Protein AF-S4PBD4-F1 (afdb_monomer_lite)

pLDDT: mean 86.37, std 6.39, range [61.78, 93.06]

InterPro domains:
  IPR032691 Mon2/Sec7/BIG1-like, HUS domain [PF12783] (2-47)

Sequence (87 aa):
MNILETSSSSFEHKWMVIQALTRICGDAQSVVDIYVNYDCDLSAANLFQRLVNDVSKIAQGRQALELGATPNQEKSMRIRGLECLVS

Foldseek 3Di:
DVLLVDLPHALVSNVVVLVVLLVQLVDPVSVVCCCVPAPVDPPHPVVVVVLLVSLVVLLVLPSCVSNVHDPVSSVVSNVSSVSSNVD

Structure (mmCIF, N/CA/C/O backbone):
data_AF-S4PBD4-F1
#
_entry.id   AF-S4PBD4-F1
#
loop_
_atom_site.group_PDB
_atom_site.id
_atom_site.type_symbol
_atom_site.label_atom_id
_atom_site.label_alt_id
_atom_site.label_comp_id
_atom_site.label_asym_id
_atom_site.label_entity_id
_atom_site.label_seq_id
_atom_site.pdbx_PDB_ins_code
_atom_site.Cartn_x
_atom_site.Cartn_y
_atom_site.Cartn_z
_atom_site.occupancy
_atom_site.B_iso_or_equiv
_atom_site.auth_seq_id
_atom_site.auth_comp_id
_atom_site.auth_asym_id
_atom_site.auth_atom_id
_atom_site.pdbx_PDB_model_num
ATOM 1 N N . MET A 1 1 ? -9.223 -3.133 -3.603 1.00 61.78 1 MET A N 1
ATOM 2 C CA . MET A 1 1 ? -7.812 -3.208 -4.040 1.00 61.78 1 MET A CA 1
ATOM 3 C C . MET A 1 1 ? -7.602 -3.822 -5.426 1.00 61.78 1 MET A C 1
ATOM 5 O O . MET A 1 1 ? -6.467 -4.024 -5.832 1.00 61.78 1 MET A O 1
ATOM 9 N N . ASN A 1 2 ? -8.656 -3.970 -6.234 1.00 76.31 2 ASN A N 1
ATOM 10 C CA . ASN A 1 2 ? -8.555 -4.609 -7.550 1.00 76.31 2 ASN A CA 1
ATOM 11 C C . ASN A 1 2 ? -7.547 -3.951 -8.511 1.00 76.31 2 ASN A C 1
ATOM 13 O O . ASN A 1 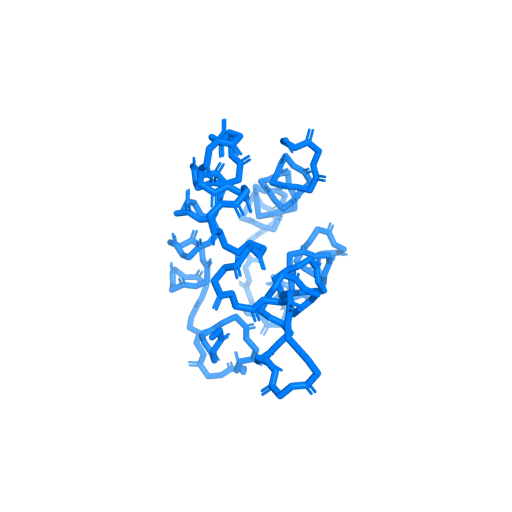2 ? -7.003 -4.644 -9.357 1.00 76.31 2 ASN A O 1
ATO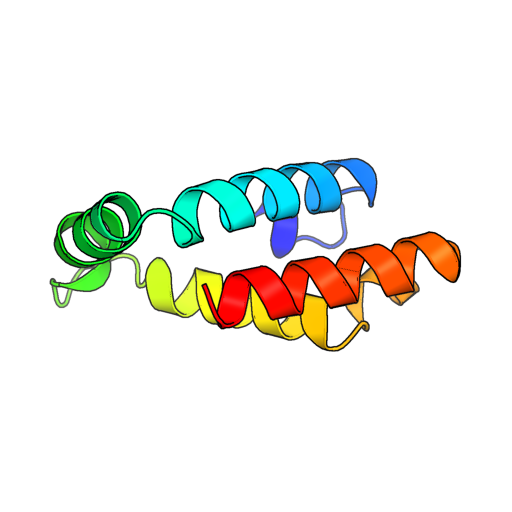M 17 N N . ILE A 1 3 ? -7.274 -2.644 -8.384 1.00 83.00 3 ILE A N 1
ATOM 18 C CA . ILE A 1 3 ? -6.313 -1.925 -9.244 1.00 83.00 3 ILE A CA 1
ATOM 19 C C . ILE A 1 3 ? -4.864 -2.387 -9.004 1.00 83.00 3 ILE A C 1
ATOM 21 O O . ILE A 1 3 ? -4.085 -2.475 -9.950 1.00 83.00 3 ILE A O 1
ATOM 25 N N . LEU A 1 4 ? -4.485 -2.701 -7.760 1.00 82.69 4 LEU A N 1
ATOM 26 C CA . LEU A 1 4 ? -3.145 -3.227 -7.463 1.00 82.69 4 LEU A CA 1
ATOM 27 C C . LEU A 1 4 ? -3.021 -4.703 -7.862 1.00 82.69 4 LEU A C 1
ATOM 29 O O . LEU A 1 4 ? -1.966 -5.130 -8.337 1.00 82.69 4 LEU A O 1
ATOM 33 N N . GLU A 1 5 ? -4.113 -5.452 -7.708 1.00 80.75 5 GLU A N 1
ATOM 34 C CA . GLU A 1 5 ? -4.179 -6.898 -7.935 1.00 80.75 5 GLU A CA 1
ATOM 35 C C . GLU A 1 5 ? -4.284 -7.270 -9.424 1.00 80.75 5 GLU A C 1
ATOM 37 O O . GLU A 1 5 ? -3.721 -8.281 -9.838 1.00 80.75 5 GLU A O 1
ATOM 42 N N . THR A 1 6 ? -4.965 -6.468 -10.249 1.00 83.31 6 THR A N 1
ATOM 43 C CA . THR A 1 6 ? -5.155 -6.782 -11.672 1.00 83.31 6 THR A CA 1
ATOM 44 C C . THR A 1 6 ? -3.908 -6.487 -12.507 1.00 83.31 6 THR A C 1
ATOM 46 O O . THR A 1 6 ? -3.213 -5.483 -12.317 1.00 83.31 6 THR A O 1
ATOM 49 N N . SER A 1 7 ? -3.636 -7.348 -13.486 1.00 80.00 7 SER A N 1
ATOM 50 C CA . SER A 1 7 ? -2.609 -7.131 -14.511 1.00 80.00 7 SER A CA 1
ATOM 51 C C . SER A 1 7 ? -3.045 -6.125 -15.581 1.00 80.00 7 SER A C 1
ATOM 53 O O . SER A 1 7 ? -2.204 -5.592 -16.295 1.00 80.00 7 SER A O 1
ATOM 55 N N . SER A 1 8 ? -4.344 -5.818 -15.676 1.00 84.88 8 SER A N 1
ATOM 56 C CA . SER A 1 8 ? -4.887 -4.879 -16.667 1.00 84.88 8 SER A CA 1
ATOM 57 C C . SER A 1 8 ? -4.689 -3.401 -16.307 1.00 84.88 8 SER A C 1
ATOM 59 O O . SER A 1 8 ? -4.977 -2.527 -17.122 1.00 84.88 8 SER A O 1
ATOM 61 N N . SER A 1 9 ? -4.261 -3.092 -15.080 1.00 89.00 9 SER A N 1
ATOM 62 C CA . SER A 1 9 ? -4.048 -1.718 -14.623 1.00 89.00 9 SER A CA 1
ATOM 63 C C . SER A 1 9 ? -2.659 -1.230 -15.011 1.00 89.00 9 SER A C 1
ATOM 65 O O . SER A 1 9 ? -1.667 -1.887 -14.707 1.00 89.00 9 SER A O 1
ATOM 67 N N . SER A 1 10 ? -2.595 -0.050 -15.631 1.00 89.62 10 SER A N 1
ATOM 68 C CA . SER A 1 10 ? -1.328 0.575 -16.024 1.00 89.62 10 SER A CA 1
ATOM 69 C C . SER A 1 10 ? -0.447 0.929 -14.823 1.00 89.62 10 SER A C 1
ATOM 71 O O . SER A 1 10 ? -0.920 1.040 -13.684 1.00 89.62 10 SER A O 1
ATOM 73 N N . PHE A 1 11 ? 0.838 1.166 -15.098 1.00 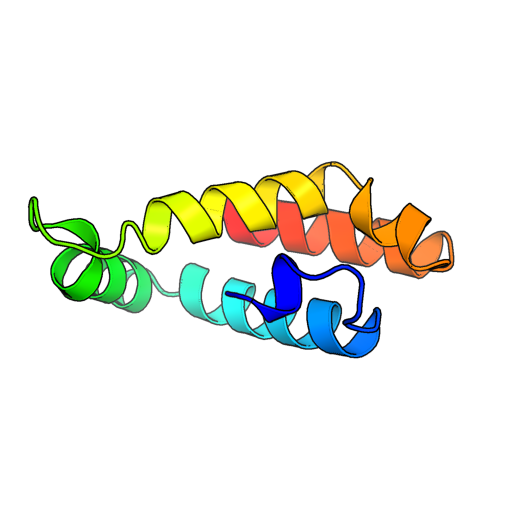89.50 11 PHE A N 1
ATOM 74 C CA . PHE A 1 11 ? 1.789 1.656 -14.106 1.00 89.50 11 PHE A CA 1
ATOM 75 C C . PHE A 1 11 ? 1.268 2.904 -13.385 1.00 89.50 11 PHE A C 1
ATOM 77 O O . PHE A 1 11 ? 1.294 2.949 -12.160 1.00 89.50 11 PHE A O 1
ATOM 84 N N . GLU A 1 12 ? 0.725 3.880 -14.113 1.00 90.75 12 GLU A N 1
ATOM 85 C CA . GLU A 1 12 ? 0.234 5.145 -13.556 1.00 90.75 12 GLU A CA 1
ATOM 86 C C . GLU A 1 12 ? -0.904 4.924 -12.561 1.00 90.75 12 GLU A C 1
ATOM 88 O O . GLU A 1 12 ? -0.918 5.543 -11.498 1.00 90.75 12 GLU A O 1
ATOM 93 N N . HIS A 1 13 ? -1.832 4.009 -12.861 1.00 91.31 13 HIS A N 1
ATOM 94 C CA . HIS A 1 13 ? -2.908 3.667 -11.935 1.00 91.31 13 HIS A CA 1
ATOM 95 C C . HIS A 1 13 ? -2.357 3.080 -10.637 1.00 91.31 13 HIS A C 1
ATOM 97 O O . HIS A 1 13 ? -2.703 3.552 -9.553 1.00 91.31 13 HIS A O 1
ATOM 103 N N . LYS A 1 14 ? -1.471 2.081 -10.732 1.00 90.06 14 LYS A N 1
ATOM 104 C CA . LYS A 1 14 ? -0.880 1.460 -9.538 1.00 90.06 14 LYS A CA 1
ATOM 105 C C . LYS A 1 14 ? -0.017 2.449 -8.760 1.00 90.06 14 LYS A C 1
ATOM 107 O O . LYS A 1 14 ? -0.049 2.462 -7.533 1.00 90.06 14 LYS A O 1
ATOM 112 N N . TRP A 1 15 ? 0.698 3.318 -9.466 1.00 91.00 15 TRP A N 1
ATOM 113 C CA . TRP A 1 15 ? 1.517 4.373 -8.886 1.00 91.00 15 TRP A CA 1
ATOM 114 C C . TRP A 1 15 ? 0.687 5.385 -8.095 1.00 91.00 15 TRP A C 1
ATOM 116 O O . TRP A 1 15 ? 1.030 5.679 -6.950 1.00 91.00 15 TRP A O 1
ATOM 126 N N . MET A 1 16 ? -0.430 5.867 -8.650 1.00 92.56 16 MET A N 1
ATOM 127 C CA . MET A 1 16 ? -1.350 6.757 -7.930 1.00 92.56 16 MET A CA 1
ATOM 128 C C . MET A 1 16 ? -1.915 6.091 -6.674 1.00 92.56 16 MET A C 1
ATOM 130 O O . MET A 1 16 ? -1.971 6.726 -5.621 1.00 92.56 16 MET A O 1
ATOM 134 N N . VAL A 1 17 ? -2.289 4.810 -6.763 1.00 91.88 17 VAL A N 1
ATOM 135 C CA . VAL A 1 17 ? -2.799 4.070 -5.604 1.00 91.88 17 VAL A CA 1
ATOM 136 C C . VAL A 1 17 ? -1.731 3.959 -4.517 1.00 91.88 17 VAL A C 1
ATOM 138 O O . VAL A 1 17 ? -2.023 4.290 -3.375 1.00 91.88 17 VAL A O 1
ATOM 141 N N . ILE A 1 18 ? -0.489 3.586 -4.848 1.00 90.12 18 ILE A N 1
ATOM 142 C CA . ILE A 1 18 ? 0.600 3.526 -3.856 1.00 90.12 18 ILE A CA 1
ATOM 143 C C . ILE A 1 18 ? 0.808 4.883 -3.190 1.00 90.12 18 ILE A C 1
ATOM 145 O O . ILE A 1 18 ? 0.915 4.944 -1.973 1.00 90.12 18 ILE A O 1
ATOM 149 N N . GLN A 1 19 ? 0.837 5.978 -3.956 1.00 90.94 19 GLN A N 1
ATOM 150 C CA . GLN A 1 19 ? 1.012 7.311 -3.375 1.00 90.94 19 GLN A CA 1
ATOM 151 C C . GLN A 1 19 ? -0.101 7.678 -2.390 1.00 90.94 19 GLN A C 1
ATOM 153 O O . GLN A 1 19 ? 0.173 8.314 -1.372 1.00 90.94 19 GLN A O 1
ATOM 158 N N . ALA A 1 20 ? -1.345 7.300 -2.691 1.00 91.44 20 ALA A N 1
ATOM 159 C CA . ALA A 1 20 ? -2.461 7.493 -1.777 1.00 91.44 20 ALA A CA 1
ATOM 160 C C . ALA A 1 20 ? -2.310 6.618 -0.525 1.00 91.44 20 ALA A C 1
ATOM 162 O O . ALA A 1 20 ? -2.444 7.128 0.584 1.00 91.44 20 ALA A O 1
ATOM 163 N N . LEU A 1 21 ? -1.962 5.338 -0.693 1.00 89.75 21 LEU A N 1
ATOM 164 C CA . LEU A 1 21 ? -1.764 4.413 0.423 1.00 89.75 21 LEU A CA 1
ATOM 165 C C . LEU A 1 21 ? -0.635 4.858 1.351 1.00 89.75 21 LEU A C 1
ATOM 167 O O . LEU A 1 21 ? -0.840 4.864 2.555 1.00 89.75 21 LEU A O 1
ATOM 171 N N . THR A 1 22 ? 0.498 5.335 0.827 1.00 89.00 22 THR A N 1
ATOM 172 C CA . THR A 1 22 ? 1.584 5.875 1.661 1.00 89.00 22 THR A CA 1
ATOM 173 C C . THR A 1 22 ? 1.102 7.029 2.545 1.00 89.00 22 THR A C 1
ATOM 175 O O . THR A 1 22 ? 1.511 7.130 3.695 1.00 89.00 22 THR A O 1
ATOM 178 N N . ARG A 1 23 ? 0.213 7.898 2.043 1.00 90.19 23 ARG A N 1
ATOM 179 C CA . ARG A 1 23 ? -0.342 9.002 2.847 1.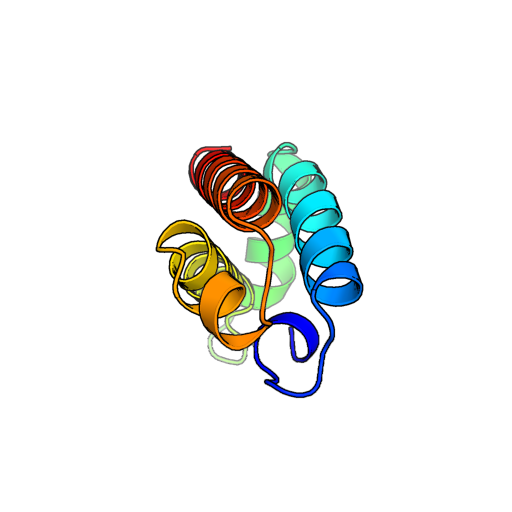00 90.19 23 ARG A CA 1
ATOM 180 C C . ARG A 1 23 ? -1.302 8.510 3.926 1.00 90.19 23 ARG A C 1
ATOM 182 O O . ARG A 1 23 ? -1.276 9.046 5.022 1.00 90.19 23 ARG A O 1
ATOM 189 N N . ILE A 1 24 ? -2.134 7.522 3.601 1.00 89.19 24 ILE A N 1
ATOM 190 C CA . ILE A 1 24 ? -3.092 6.924 4.540 1.00 89.19 24 ILE A CA 1
ATOM 191 C C . ILE A 1 24 ? -2.344 6.158 5.638 1.00 89.19 24 ILE A C 1
ATOM 193 O O . ILE A 1 24 ? -2.631 6.344 6.811 1.00 89.19 24 ILE A O 1
ATOM 197 N N . CYS A 1 25 ? -1.359 5.335 5.273 1.00 87.06 25 CYS A N 1
ATOM 198 C CA . CYS A 1 25 ? -0.558 4.562 6.223 1.00 87.06 25 CYS A CA 1
ATOM 199 C C . CYS A 1 25 ? 0.375 5.438 7.068 1.00 87.06 25 CYS A C 1
ATOM 201 O O . CYS A 1 25 ? 0.676 5.070 8.192 1.00 87.06 25 CYS A O 1
ATOM 203 N N . GLY A 1 26 ? 0.791 6.603 6.561 1.00 88.31 26 GLY A N 1
ATOM 204 C CA . GLY A 1 26 ? 1.544 7.596 7.333 1.00 88.31 26 GLY A CA 1
ATOM 205 C C . GLY A 1 26 ? 0.730 8.329 8.406 1.00 88.31 26 GLY A C 1
ATOM 206 O O . GLY A 1 26 ? 1.308 9.099 9.170 1.00 88.31 26 GLY A O 1
ATOM 207 N N . ASP A 1 27 ? -0.588 8.124 8.467 1.00 91.81 27 ASP A N 1
ATOM 208 C CA . ASP A 1 27 ? -1.448 8.642 9.527 1.00 91.81 27 ASP A CA 1
ATOM 209 C C . ASP A 1 27 ? -1.919 7.500 10.438 1.00 91.81 27 ASP A C 1
ATOM 211 O O . ASP A 1 27 ? -2.755 6.674 10.066 1.00 91.81 27 ASP A O 1
ATOM 215 N N . ALA A 1 28 ? -1.401 7.476 11.667 1.00 88.06 28 ALA A N 1
ATOM 216 C CA . ALA A 1 28 ? -1.710 6.432 12.639 1.00 88.06 28 ALA A CA 1
ATOM 217 C C . ALA A 1 28 ? -3.217 6.319 12.933 1.00 88.06 28 ALA A C 1
ATOM 219 O O . ALA A 1 28 ? -3.708 5.211 13.151 1.00 88.06 28 ALA A O 1
ATOM 220 N N . GLN A 1 29 ? -3.965 7.431 12.901 1.00 92.12 29 GLN A N 1
ATOM 221 C CA . GLN A 1 29 ? -5.414 7.396 13.115 1.00 92.12 29 GLN A CA 1
ATOM 222 C C . GLN A 1 29 ? -6.122 6.677 11.962 1.00 92.12 29 GLN A C 1
ATOM 224 O O . GLN A 1 29 ? -6.924 5.778 12.206 1.00 92.12 29 GLN A O 1
ATOM 229 N N . SER A 1 30 ? -5.760 6.992 10.715 1.00 90.81 30 SER A N 1
ATOM 230 C CA . SER A 1 30 ? -6.277 6.302 9.529 1.00 90.81 30 SER A CA 1
ATOM 231 C C . SER A 1 30 ? -6.031 4.787 9.570 1.00 90.81 30 SER A C 1
ATOM 233 O O . SER A 1 30 ? -6.910 4.009 9.196 1.00 90.81 30 SER A O 1
ATOM 235 N N . VAL A 1 31 ? -4.863 4.342 10.050 1.00 87.44 31 VAL A N 1
ATOM 236 C CA . VAL A 1 31 ? -4.548 2.906 10.190 1.00 87.44 31 VAL A CA 1
ATOM 237 C C . VAL A 1 31 ? -5.433 2.234 11.244 1.00 87.44 31 VAL A C 1
ATOM 239 O O . VAL A 1 31 ? -5.981 1.158 10.990 1.00 87.44 31 VAL A O 1
ATOM 242 N N . VAL A 1 32 ? -5.612 2.871 12.405 1.00 89.75 32 VAL A N 1
ATOM 243 C CA . VAL A 1 32 ? -6.506 2.377 13.466 1.00 89.75 32 VAL A CA 1
ATOM 244 C C . VAL A 1 32 ? -7.945 2.289 12.961 1.00 89.75 32 VAL A C 1
ATOM 246 O O . VAL A 1 32 ? -8.604 1.268 13.165 1.00 89.75 32 VAL A O 1
ATOM 249 N N . ASP A 1 33 ? -8.414 3.312 12.252 1.00 89.19 33 ASP A N 1
ATOM 250 C CA . ASP A 1 33 ? -9.769 3.354 11.710 1.00 89.19 33 ASP A CA 1
ATOM 251 C C . ASP A 1 33 ? -9.990 2.244 10.676 1.00 89.19 33 ASP A C 1
ATOM 253 O O . ASP A 1 33 ? -11.033 1.590 10.695 1.00 89.19 33 ASP A O 1
ATOM 257 N N . ILE A 1 34 ? -9.012 1.968 9.806 1.00 85.69 34 ILE A N 1
ATOM 258 C CA . ILE A 1 34 ? -9.091 0.840 8.867 1.00 85.69 34 ILE A CA 1
ATOM 259 C C . ILE A 1 34 ? -9.236 -0.479 9.626 1.00 85.69 34 ILE A C 1
ATOM 261 O O . ILE A 1 34 ? -10.127 -1.266 9.309 1.00 85.69 34 ILE A O 1
ATOM 265 N N . TYR A 1 35 ? -8.401 -0.707 10.641 1.00 84.81 35 TYR A N 1
ATOM 266 C CA . TYR A 1 35 ? -8.427 -1.950 11.404 1.00 84.81 35 TYR A CA 1
ATOM 267 C C . TYR A 1 35 ? -9.767 -2.156 12.122 1.00 84.81 35 TYR A C 1
ATOM 269 O O . TYR A 1 35 ? -10.410 -3.194 11.963 1.00 84.81 35 TYR A O 1
ATOM 277 N N . VAL A 1 36 ? -10.221 -1.152 12.876 1.00 87.38 36 VAL A N 1
ATOM 278 C CA . VAL A 1 36 ? -11.455 -1.241 13.670 1.00 87.38 36 VAL A CA 1
ATOM 279 C C . VAL A 1 36 ? -12.683 -1.428 12.778 1.00 87.38 36 VAL A C 1
ATOM 281 O O . VAL A 1 36 ? -13.561 -2.213 13.128 1.00 87.38 36 VAL A O 1
ATOM 284 N N . ASN A 1 37 ? -12.741 -0.754 11.624 1.00 84.94 37 ASN A N 1
ATOM 285 C CA . ASN A 1 37 ? -13.919 -0.792 10.756 1.00 84.94 37 ASN A CA 1
ATOM 286 C C . ASN A 1 37 ? -13.933 -1.965 9.758 1.00 84.94 37 ASN A C 1
ATOM 288 O O . ASN A 1 37 ? -15.017 -2.353 9.323 1.00 84.94 37 ASN A O 1
ATOM 292 N N . TYR A 1 38 ? -12.776 -2.515 9.360 1.00 83.56 38 TYR A N 1
ATOM 293 C CA . TYR A 1 38 ? -12.697 -3.457 8.227 1.00 83.56 38 TYR A CA 1
ATOM 294 C C . TYR A 1 38 ? -11.903 -4.748 8.472 1.00 83.56 38 TYR A C 1
ATOM 296 O O . TYR A 1 38 ? -11.913 -5.616 7.591 1.00 83.56 38 TYR A O 1
ATOM 304 N N . ASP A 1 39 ? -11.270 -4.914 9.639 1.00 82.56 39 ASP A N 1
ATOM 305 C CA . ASP A 1 39 ? -10.495 -6.119 9.984 1.00 82.56 39 ASP A CA 1
ATOM 306 C C . ASP A 1 39 ? -10.824 -6.691 11.383 1.00 82.56 39 ASP A C 1
ATOM 308 O O . ASP A 1 39 ? -10.546 -7.857 11.641 1.00 82.56 39 ASP A O 1
ATOM 312 N N . CYS A 1 40 ? -11.460 -5.929 12.281 1.00 81.12 40 CYS A N 1
ATOM 313 C CA . CYS A 1 40 ? -11.752 -6.343 13.666 1.00 81.12 40 CYS A CA 1
ATOM 314 C C . CYS A 1 40 ? -13.027 -7.216 13.832 1.00 81.12 4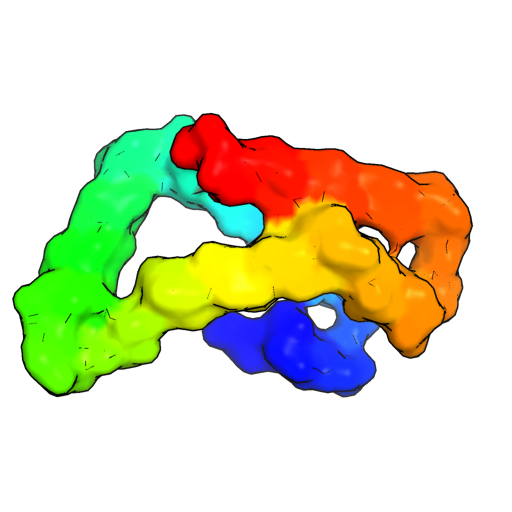0 CYS A C 1
ATOM 316 O O . CYS A 1 40 ? -13.566 -7.334 14.932 1.00 81.12 40 CYS A O 1
ATOM 318 N N . ASP A 1 41 ? -13.526 -7.835 12.757 1.00 81.25 41 ASP A N 1
ATOM 319 C CA . ASP A 1 41 ? -14.676 -8.756 12.774 1.00 81.25 41 ASP A CA 1
ATOM 320 C C . ASP A 1 41 ? -14.327 -10.045 12.000 1.00 81.25 41 ASP A C 1
ATOM 322 O O . ASP A 1 41 ? -13.641 -10.020 10.980 1.00 81.25 41 ASP A O 1
ATOM 326 N N . LEU A 1 42 ? -14.818 -11.193 12.470 1.00 63.53 42 LEU A N 1
ATOM 327 C CA . LEU A 1 42 ? -14.715 -12.494 11.799 1.00 63.53 42 LEU A CA 1
ATOM 328 C C . LEU A 1 42 ? -15.347 -12.504 10.396 1.00 63.53 42 LEU A C 1
ATOM 330 O O . LEU A 1 42 ? -14.978 -13.335 9.568 1.00 63.53 42 LEU A O 1
ATOM 334 N N . SER A 1 43 ? -16.296 -11.604 10.126 1.00 71.50 43 SER A N 1
ATOM 335 C CA . SER A 1 43 ? -16.904 -11.410 8.803 1.00 71.50 43 SER A CA 1
ATOM 336 C C . SER A 1 43 ? -16.192 -10.364 7.933 1.00 71.50 43 SER A C 1
ATOM 338 O O . SER A 1 43 ? -16.607 -10.115 6.797 1.00 71.50 43 SER A O 1
ATOM 340 N N . ALA A 1 44 ? -15.136 -9.734 8.452 1.00 70.12 44 ALA A N 1
ATOM 341 C CA . ALA A 1 44 ? -14.542 -8.564 7.836 1.00 70.12 44 ALA A CA 1
ATOM 342 C C . ALA A 1 44 ? -13.746 -8.885 6.560 1.00 70.12 44 ALA A C 1
ATOM 344 O O . ALA A 1 44 ? -13.307 -10.008 6.302 1.00 70.12 44 ALA A O 1
ATOM 345 N N . ALA A 1 45 ? -13.543 -7.859 5.733 1.00 72.31 45 ALA A N 1
ATOM 346 C CA . ALA A 1 45 ? -12.955 -7.993 4.402 1.00 72.31 45 ALA A CA 1
ATOM 347 C C . ALA A 1 45 ? -11.441 -8.302 4.407 1.00 72.31 45 ALA A C 1
ATOM 349 O O . ALA A 1 45 ? -10.869 -8.501 3.328 1.00 72.31 45 ALA A O 1
ATOM 350 N N . ASN A 1 46 ? -10.807 -8.349 5.589 1.00 80.25 46 ASN A N 1
ATOM 351 C CA . ASN A 1 46 ? -9.359 -8.491 5.790 1.00 80.25 46 ASN A CA 1
ATOM 352 C C . ASN A 1 46 ? -8.581 -7.449 4.967 1.00 80.25 46 ASN A C 1
ATOM 354 O O . ASN A 1 46 ? -7.656 -7.768 4.208 1.00 80.25 46 ASN A O 1
ATOM 358 N N . LEU A 1 47 ? -9.046 -6.198 5.021 1.00 82.50 47 LEU A N 1
ATOM 359 C CA . LEU A 1 47 ? -8.578 -5.123 4.158 1.00 82.50 47 LEU A CA 1
ATOM 360 C C . LEU A 1 47 ? -7.124 -4.767 4.468 1.00 82.50 47 LEU A C 1
ATOM 362 O O . LEU A 1 47 ? -6.335 -4.601 3.535 1.00 82.50 47 LEU A O 1
ATOM 366 N N . PHE A 1 48 ? -6.760 -4.706 5.747 1.00 82.25 48 PHE A N 1
ATOM 367 C CA . PHE A 1 48 ? -5.397 -4.431 6.182 1.00 82.25 48 PHE A CA 1
ATOM 368 C C . PHE A 1 48 ? -4.441 -5.539 5.735 1.00 82.25 48 PHE A C 1
ATOM 370 O O . PHE A 1 48 ? -3.411 -5.260 5.120 1.00 82.25 48 PHE A O 1
ATOM 377 N N . GLN A 1 49 ? -4.809 -6.808 5.944 1.00 84.50 49 GLN A N 1
ATOM 378 C CA . GLN A 1 49 ? -3.996 -7.937 5.481 1.00 84.50 49 GLN A CA 1
ATOM 379 C C . GLN A 1 49 ? -3.785 -7.900 3.961 1.00 84.50 49 GLN A C 1
ATOM 381 O O . GLN A 1 49 ? -2.669 -8.115 3.476 1.00 84.50 49 GLN A O 1
ATOM 386 N N . ARG A 1 50 ? -4.846 -7.639 3.186 1.00 87.81 50 ARG A N 1
ATOM 387 C CA . ARG A 1 50 ? -4.728 -7.503 1.729 1.00 87.81 50 ARG A CA 1
ATOM 388 C C . ARG A 1 50 ? -3.794 -6.352 1.375 1.00 87.81 50 ARG A C 1
ATOM 390 O O . ARG A 1 50 ? -2.921 -6.540 0.533 1.00 87.81 50 ARG A O 1
ATOM 397 N N . LEU A 1 51 ? -3.939 -5.201 2.038 1.00 86.12 51 LEU A N 1
ATOM 398 C CA . LEU A 1 51 ? -3.143 -3.995 1.796 1.00 86.12 51 LEU A CA 1
ATOM 399 C C . LEU A 1 51 ? -1.656 -4.265 1.981 1.00 86.12 51 LEU A C 1
ATOM 401 O O . LEU A 1 51 ? -0.873 -4.052 1.055 1.00 86.12 51 LEU A O 1
ATOM 405 N N . VAL A 1 52 ? -1.288 -4.831 3.127 1.00 88.19 52 VAL A N 1
ATOM 406 C CA . VAL A 1 52 ? 0.095 -5.215 3.423 1.00 88.19 52 VAL A CA 1
ATOM 407 C C . VAL A 1 52 ? 0.629 -6.189 2.370 1.00 88.19 52 VAL A C 1
ATOM 409 O O . VAL A 1 52 ? 1.752 -6.019 1.890 1.00 88.19 52 VAL A O 1
ATOM 412 N N . ASN A 1 53 ? -0.168 -7.176 1.950 1.00 90.12 53 ASN A N 1
ATOM 413 C CA . ASN A 1 53 ? 0.245 -8.143 0.931 1.00 90.12 53 ASN A CA 1
ATOM 414 C C . ASN A 1 53 ? 0.505 -7.502 -0.437 1.00 90.12 53 ASN A C 1
ATOM 416 O O . ASN A 1 53 ? 1.504 -7.824 -1.086 1.00 90.12 53 ASN A O 1
ATOM 420 N N . ASP A 1 54 ? -0.364 -6.607 -0.896 1.00 88.62 54 ASP A N 1
ATOM 421 C CA . ASP A 1 54 ? -0.203 -5.987 -2.212 1.00 88.62 54 ASP A CA 1
ATOM 422 C C . ASP A 1 54 ? 0.946 -4.980 -2.232 1.00 88.62 54 ASP A C 1
ATOM 424 O O . ASP A 1 54 ? 1.759 -4.997 -3.159 1.00 88.62 54 ASP A O 1
ATOM 428 N N . VAL A 1 55 ? 1.096 -4.182 -1.173 1.00 89.94 55 VAL A N 1
ATOM 429 C CA . VAL A 1 55 ? 2.244 -3.280 -1.021 1.00 89.94 55 VAL A CA 1
ATOM 430 C C . VAL A 1 55 ? 3.555 -4.078 -0.920 1.00 89.94 55 VAL A C 1
ATOM 432 O O . VAL A 1 55 ? 4.553 -3.702 -1.537 1.00 89.94 55 VAL A O 1
ATOM 435 N N . SER A 1 56 ? 3.554 -5.238 -0.253 1.00 91.75 56 SER A N 1
ATOM 436 C CA . SER A 1 56 ? 4.722 -6.132 -0.187 1.00 91.75 56 SER A CA 1
ATOM 437 C C . SER A 1 56 ? 5.148 -6.658 -1.560 1.00 91.75 56 SER A C 1
ATOM 439 O O . SER A 1 56 ? 6.337 -6.646 -1.885 1.00 91.75 56 SER A O 1
ATOM 441 N N . LYS A 1 57 ? 4.201 -7.075 -2.412 1.00 89.56 57 LYS A N 1
ATOM 442 C CA . LYS A 1 57 ? 4.506 -7.513 -3.791 1.00 89.56 57 LYS A CA 1
ATOM 443 C C . LYS A 1 57 ? 5.126 -6.390 -4.624 1.00 89.56 57 LYS A C 1
ATOM 445 O O . LYS A 1 57 ? 6.007 -6.638 -5.448 1.00 89.56 57 LYS A O 1
ATOM 450 N N . ILE A 1 58 ? 4.675 -5.159 -4.405 1.00 88.88 58 ILE A N 1
ATOM 451 C CA . ILE A 1 58 ? 5.214 -3.972 -5.068 1.00 88.88 58 ILE A CA 1
ATOM 452 C C . ILE A 1 58 ? 6.638 -3.679 -4.587 1.00 88.88 58 ILE A C 1
ATOM 454 O O . ILE A 1 58 ? 7.528 -3.474 -5.411 1.00 88.88 58 ILE A O 1
ATOM 458 N N . ALA A 1 59 ? 6.874 -3.708 -3.274 1.00 90.44 59 ALA A N 1
ATOM 459 C CA . ALA A 1 59 ? 8.195 -3.494 -2.680 1.00 90.44 59 ALA A CA 1
ATOM 460 C C . ALA A 1 59 ? 9.243 -4.501 -3.202 1.00 90.44 59 ALA A C 1
ATOM 462 O O . AL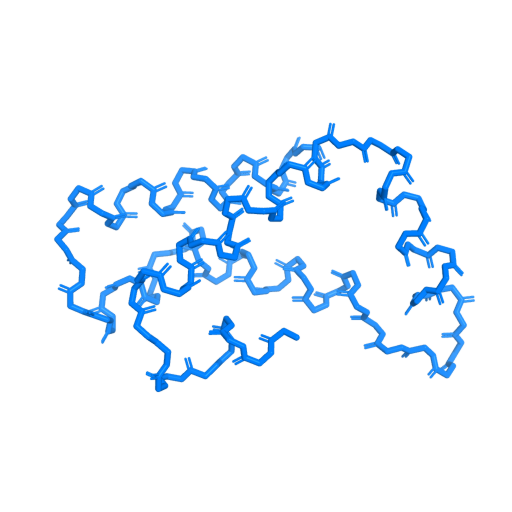A A 1 59 ? 10.416 -4.162 -3.392 1.00 90.44 59 ALA A O 1
ATOM 463 N N . GLN A 1 60 ? 8.807 -5.725 -3.516 1.00 91.12 60 GLN A N 1
ATOM 464 C CA . GLN A 1 60 ? 9.627 -6.773 -4.135 1.00 91.12 60 GLN A CA 1
ATOM 465 C C . GLN A 1 60 ? 9.961 -6.521 -5.619 1.00 91.12 60 GLN A C 1
ATOM 467 O O . GLN A 1 60 ? 10.814 -7.212 -6.170 1.00 91.12 60 GLN A O 1
ATOM 472 N N . GLY A 1 61 ? 9.320 -5.552 -6.282 1.00 84.62 61 GLY A N 1
ATOM 473 C CA . GLY A 1 61 ? 9.663 -5.096 -7.636 1.00 84.62 61 GLY A CA 1
ATOM 474 C C . GLY A 1 61 ? 9.083 -5.908 -8.797 1.00 84.62 61 GLY A C 1
ATOM 475 O O . GLY A 1 61 ? 9.122 -5.443 -9.933 1.00 84.62 61 GLY A O 1
ATOM 476 N N . ARG A 1 62 ? 8.485 -7.082 -8.543 1.00 80.44 62 ARG A N 1
ATOM 477 C CA . ARG A 1 62 ? 7.967 -7.965 -9.610 1.00 80.44 62 ARG A CA 1
ATOM 478 C C . ARG A 1 62 ? 6.892 -7.302 -10.477 1.00 80.44 62 ARG A C 1
ATOM 480 O O . ARG A 1 62 ? 6.944 -7.423 -11.694 1.00 80.44 62 ARG A O 1
ATOM 487 N N . GLN A 1 63 ? 5.970 -6.550 -9.873 1.00 79.44 63 GLN A N 1
ATOM 488 C CA . GLN A 1 63 ? 4.867 -5.920 -10.614 1.00 79.44 63 GLN A CA 1
ATOM 489 C C . GLN A 1 63 ? 5.324 -4.821 -11.581 1.00 79.44 63 GLN A C 1
ATOM 491 O O . GLN A 1 63 ? 4.721 -4.642 -12.633 1.00 79.44 63 GLN A O 1
ATOM 496 N N . ALA A 1 64 ? 6.371 -4.068 -11.241 1.00 78.75 64 ALA A N 1
ATOM 497 C CA . ALA A 1 64 ? 6.856 -2.996 -12.106 1.00 78.75 64 ALA A CA 1
ATOM 498 C C . ALA A 1 64 ? 7.495 -3.552 -13.392 1.00 78.75 64 ALA A C 1
ATOM 500 O O . ALA A 1 64 ? 7.316 -2.972 -14.462 1.00 78.75 64 ALA A O 1
ATOM 501 N N . LEU A 1 65 ? 8.158 -4.712 -13.304 1.00 76.25 65 LEU A N 1
ATOM 502 C CA . LEU A 1 65 ? 8.713 -5.419 -14.462 1.00 76.25 65 LEU A CA 1
ATOM 503 C C . LEU A 1 65 ? 7.615 -5.911 -15.415 1.00 76.25 65 LEU A C 1
ATOM 505 O O . LEU A 1 65 ? 7.724 -5.718 -16.622 1.00 76.25 65 LEU A O 1
ATOM 509 N N . GLU A 1 66 ? 6.536 -6.491 -14.880 1.00 81.38 66 GLU A N 1
ATOM 510 C CA . GLU A 1 66 ? 5.388 -6.965 -15.674 1.00 81.38 66 GLU A CA 1
ATOM 511 C C . GLU A 1 66 ? 4.683 -5.835 -16.439 1.00 81.38 66 GLU A C 1
ATOM 513 O O . GLU A 1 66 ? 4.116 -6.061 -17.505 1.00 81.38 66 GLU A O 1
ATOM 518 N N . LEU A 1 67 ? 4.748 -4.609 -15.917 1.00 83.69 67 LEU A N 1
ATOM 519 C CA . LEU A 1 67 ? 4.142 -3.419 -16.517 1.00 83.69 67 LEU A CA 1
ATOM 520 C C . LEU A 1 67 ? 5.055 -2.712 -17.529 1.00 83.69 67 LEU A C 1
ATOM 522 O O . LEU A 1 67 ? 4.681 -1.660 -18.045 1.00 83.69 67 LEU A O 1
ATOM 526 N N . GLY A 1 68 ? 6.251 -3.248 -17.796 1.00 83.94 68 GLY A N 1
ATOM 527 C CA . GLY A 1 68 ? 7.230 -2.608 -18.677 1.00 83.94 68 GLY A CA 1
ATOM 528 C C . GLY A 1 68 ? 7.743 -1.270 -18.135 1.00 83.94 68 GLY A C 1
ATOM 529 O O . GLY A 1 68 ? 8.108 -0.391 -18.917 1.00 83.94 68 GLY A O 1
ATOM 530 N N . ALA A 1 69 ? 7.744 -1.086 -16.809 1.00 88.56 69 ALA A N 1
ATOM 531 C CA . ALA A 1 69 ? 8.222 0.141 -16.190 1.00 88.56 69 ALA A CA 1
ATOM 532 C C . ALA A 1 69 ? 9.720 0.345 -16.459 1.00 88.56 69 ALA A C 1
ATOM 534 O O . ALA A 1 69 ? 10.515 -0.596 -16.467 1.00 88.56 69 ALA A O 1
ATOM 535 N N . THR A 1 70 ? 10.129 1.602 -16.628 1.00 92.38 70 THR A N 1
ATOM 536 C CA . THR A 1 70 ? 11.554 1.943 -16.707 1.00 92.38 70 THR A CA 1
ATOM 537 C C . THR A 1 70 ? 12.270 1.598 -15.392 1.00 92.38 70 THR A C 1
ATOM 539 O O . THR A 1 70 ? 11.643 1.626 -14.328 1.00 92.38 70 THR A O 1
ATOM 542 N N . PRO A 1 71 ? 13.597 1.371 -15.399 1.00 91.12 71 PRO A N 1
ATOM 543 C CA . PRO A 1 71 ? 14.345 1.079 -14.171 1.00 91.12 71 PRO A CA 1
ATOM 544 C C . PRO A 1 71 ? 14.160 2.133 -13.064 1.00 91.12 71 PRO A C 1
ATOM 546 O O . PRO A 1 71 ? 14.082 1.810 -11.879 1.00 91.12 71 PRO A O 1
ATOM 549 N N . ASN A 1 72 ? 14.031 3.411 -13.439 1.00 92.75 72 ASN A N 1
ATOM 550 C CA . ASN A 1 72 ? 13.786 4.497 -12.488 1.00 92.75 72 ASN A CA 1
ATOM 551 C C . ASN A 1 72 ? 12.370 4.453 -11.894 1.00 92.75 72 ASN A C 1
ATOM 553 O O . ASN A 1 72 ? 12.194 4.727 -10.703 1.00 92.75 72 ASN A O 1
ATOM 557 N N . GLN A 1 73 ? 11.366 4.101 -12.700 1.00 91.81 73 GLN A N 1
ATOM 558 C CA . GLN A 1 73 ? 9.999 3.887 -12.228 1.00 91.81 73 GLN A CA 1
ATOM 559 C C . GLN A 1 73 ? 9.921 2.679 -11.291 1.00 91.81 73 GLN A C 1
ATOM 561 O O . GLN A 1 73 ? 9.354 2.810 -10.210 1.00 91.81 73 GLN A O 1
ATOM 566 N N . GLU A 1 74 ? 10.552 1.553 -11.642 1.00 91.81 74 GLU A N 1
ATOM 567 C CA . GLU A 1 74 ? 10.631 0.363 -10.781 1.00 91.81 74 GLU A CA 1
ATOM 568 C C . GLU A 1 74 ? 11.252 0.712 -9.424 1.00 91.81 74 GLU A C 1
ATOM 570 O O . GLU A 1 74 ? 10.652 0.463 -8.376 1.00 91.81 74 GLU A O 1
ATOM 575 N N . LYS A 1 75 ? 12.417 1.373 -9.433 1.00 92.56 75 LYS A N 1
ATOM 576 C CA . LYS A 1 75 ? 13.094 1.819 -8.211 1.00 92.56 75 LYS A CA 1
ATOM 577 C C . LYS A 1 75 ? 12.193 2.710 -7.354 1.00 92.56 75 LYS A C 1
ATOM 579 O O . LYS A 1 75 ? 12.099 2.504 -6.146 1.00 92.56 75 LYS A O 1
ATOM 584 N N . SER A 1 76 ? 11.518 3.679 -7.968 1.00 92.62 76 SER A N 1
ATOM 585 C CA . SER A 1 76 ? 10.638 4.611 -7.250 1.00 92.62 76 SER A CA 1
ATOM 586 C C . SER A 1 76 ? 9.422 3.902 -6.648 1.00 92.62 76 SER A C 1
ATOM 588 O O . SER A 1 76 ? 9.032 4.191 -5.517 1.00 92.62 76 SER A O 1
ATOM 590 N N . MET A 1 77 ? 8.847 2.945 -7.383 1.00 91.38 77 MET A N 1
ATOM 591 C CA . MET A 1 77 ? 7.722 2.119 -6.942 1.00 91.38 77 MET A CA 1
ATOM 592 C C . MET A 1 77 ? 8.099 1.238 -5.751 1.00 91.38 77 MET A C 1
ATOM 594 O O . MET A 1 77 ? 7.350 1.169 -4.778 1.00 91.38 77 MET A O 1
ATOM 598 N N . ARG A 1 78 ? 9.298 0.650 -5.775 1.00 92.56 78 ARG A N 1
ATOM 599 C CA . ARG A 1 78 ? 9.821 -0.165 -4.672 1.00 92.56 78 ARG A CA 1
ATOM 600 C C . ARG A 1 78 ? 10.083 0.649 -3.413 1.00 92.56 78 ARG A C 1
ATOM 602 O O . ARG A 1 78 ? 9.676 0.221 -2.339 1.00 92.56 78 ARG A O 1
ATOM 609 N N . ILE A 1 79 ? 10.719 1.816 -3.542 1.00 93.06 79 ILE A N 1
ATOM 610 C CA . ILE A 1 79 ? 11.002 2.700 -2.399 1.00 93.06 79 ILE A CA 1
ATOM 611 C C . ILE A 1 79 ? 9.699 3.108 -1.712 1.00 93.06 79 ILE A C 1
ATOM 613 O O . ILE A 1 79 ? 9.564 2.888 -0.513 1.00 93.06 79 ILE A O 1
ATOM 617 N N . ARG A 1 80 ? 8.703 3.594 -2.465 1.00 91.44 80 ARG A N 1
ATOM 618 C CA . ARG A 1 80 ? 7.406 3.959 -1.870 1.00 91.44 80 ARG A CA 1
ATOM 619 C C . ARG A 1 80 ? 6.672 2.773 -1.254 1.00 91.44 80 ARG A C 1
ATOM 621 O O . ARG A 1 80 ? 6.019 2.933 -0.229 1.00 91.44 80 ARG A O 1
ATOM 628 N N . GLY A 1 81 ? 6.759 1.597 -1.878 1.00 91.75 81 GLY A N 1
ATOM 629 C CA . GLY A 1 81 ? 6.204 0.370 -1.311 1.00 91.75 81 GLY A CA 1
ATOM 630 C C . GLY A 1 81 ? 6.812 0.059 0.057 1.00 91.75 81 GLY A C 1
ATOM 631 O O . GLY A 1 81 ? 6.080 -0.217 0.997 1.00 91.75 81 GLY A O 1
ATOM 632 N N . LEU A 1 82 ? 8.136 0.173 0.194 1.00 92.81 82 LEU A N 1
ATOM 633 C CA . LEU A 1 82 ? 8.824 -0.017 1.474 1.00 92.81 82 LEU A CA 1
ATOM 634 C C . LEU A 1 82 ? 8.445 1.052 2.501 1.00 92.81 82 LEU A C 1
ATOM 636 O O . LEU A 1 82 ? 8.127 0.694 3.628 1.00 92.81 82 LEU A O 1
ATOM 640 N N . GLU A 1 83 ? 8.430 2.330 2.114 1.00 91.50 83 GLU A N 1
ATOM 641 C CA . GLU A 1 83 ? 8.008 3.437 2.988 1.00 91.50 83 GLU A CA 1
ATOM 642 C C . GLU A 1 83 ? 6.605 3.192 3.552 1.00 91.50 83 GLU A C 1
ATOM 644 O O . GLU A 1 83 ? 6.397 3.307 4.754 1.00 91.50 83 GLU A O 1
ATOM 649 N N . CYS A 1 84 ? 5.665 2.768 2.705 1.00 89.56 84 CYS A N 1
ATOM 650 C CA . CYS A 1 84 ? 4.291 2.474 3.106 1.00 89.56 84 CYS A CA 1
ATOM 651 C C . CYS A 1 84 ? 4.181 1.315 4.116 1.00 89.56 84 CYS A C 1
ATOM 653 O O . CYS A 1 84 ? 3.231 1.289 4.890 1.00 89.56 84 CYS A O 1
ATOM 655 N N . LEU A 1 85 ? 5.114 0.354 4.102 1.00 88.94 85 LEU A N 1
ATOM 656 C CA . LEU A 1 85 ? 5.110 -0.799 5.016 1.00 88.94 85 LEU A CA 1
ATOM 657 C C . LEU A 1 85 ? 5.710 -0.492 6.391 1.00 88.94 85 LEU A C 1
ATOM 659 O O . LEU A 1 85 ? 5.467 -1.245 7.329 1.00 88.94 85 LEU A O 1
ATOM 663 N N . VAL A 1 86 ? 6.532 0.553 6.490 1.00 88.06 86 VAL A N 1
ATOM 664 C CA . VAL A 1 86 ? 7.217 0.953 7.733 1.00 88.06 86 VAL A CA 1
ATOM 665 C C . VAL A 1 86 ? 6.657 2.242 8.335 1.00 88.06 86 VAL A C 1
ATOM 667 O O . VAL A 1 86 ? 7.218 2.735 9.313 1.00 88.06 86 VAL A O 1
ATOM 670 N N . SER A 1 87 ? 5.618 2.798 7.705 1.00 76.88 87 SER A N 1
ATOM 671 C CA . SER A 1 87 ? 4.894 3.984 8.171 1.00 76.88 87 SER A CA 1
ATOM 672 C C . SER A 1 87 ? 4.085 3.690 9.429 1.00 76.88 87 SER A C 1
ATOM 674 O O . SER A 1 87 ? 3.558 2.558 9.533 1.00 76.88 87 SER A O 1
#

Organism: NCBI:txid116150

Secondary structure (DSSP, 8-state):
-HHHH-TTS-HHHHHHHHHHHHHHHT-HHHHHHHHHHHTSSTTS--HHHHHHHHHHHHHTTHHHHHTT--HHHHHHHHHHHHHHHH-

Radius of gyration: 13.18 Å; chains: 1; bounding box: 31×22×32 Å